Protein AF-A0AAW8CHG9-F1 (afdb_monomer)

Foldseek 3Di:
DDEDPCNVVWAWDPDDDPDPPPPPQWIWTDQPDDPNKGKTFHDDPPCVPPDGTFIWIADPVVRDTGGDARHPVQVVVVCVVCVSDPDPDDDDHPNVVVVVVVVVVVVVD

Radius of gyration: 13.99 Å; Cα contacts (8 Å, |Δi|>4): 145; chains: 1; bounding box: 30×36×38 Å

Secondary structure (DSSP, 8-state):
----TTGGGS-B--S---SS-SPTTEEEEEEEEETTEEEEEEPPTT-TTTSPPEEEEEETTTTEEEEEESSHHHHHHHHHHTTTS--------HHHHHHHHHHHHHHT-

Sequence (109 aa):
MKLPNRINEISLDTSINTGCYPLDGFLTFYEGECGGDCFGLYWEYGKEHIQEPIVCQMYHDEGKLIPAFSNLDKFLEWWEISDYGWEEVEIEDKNFINYFLKKGDECLK

Solvent-accessible surface area (backbone atoms only — not comparable to full-atom values): 6609 Å² total; per-residue (Å²): 109,41,73,59,93,67,53,88,79,54,52,67,62,81,73,85,79,89,59,89,62,77,52,92,69,55,46,40,30,57,67,77,52,58,98,73,24,27,32,26,40,37,47,63,91,94,34,34,75,82,41,70,31,30,25,27,39,36,40,59,95,74,74,41,78,42,84,72,31,55,25,66,70,57,46,52,54,47,38,60,74,31,71,76,48,91,57,96,66,90,74,92,57,71,61,38,56,52,50,53,52,53,50,52,59,61,75,75,110

Organism: NCBI:txid3061285

Structure (mmCIF, N/CA/C/O backbone):
data_AF-A0AAW8CHG9-F1
#
_entry.id   AF-A0AAW8CHG9-F1
#
loop_
_atom_site.group_PDB
_atom_site.id
_atom_site.type_symbol
_atom_site.label_atom_id
_atom_site.label_alt_id
_atom_site.label_comp_id
_atom_site.label_asym_id
_atom_site.label_entity_id
_atom_site.label_seq_id
_atom_site.pdbx_PDB_ins_code
_atom_site.Cartn_x
_atom_site.Cartn_y
_atom_site.Cartn_z
_atom_site.occupancy
_atom_site.B_iso_or_equiv
_atom_site.auth_seq_id
_atom_site.auth_comp_id
_at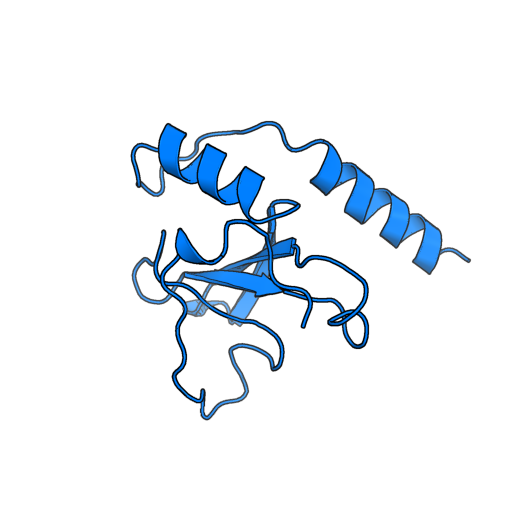om_site.auth_asym_id
_atom_site.auth_atom_id
_atom_site.pdbx_PDB_model_num
ATOM 1 N N . MET A 1 1 ? -14.068 -4.689 -0.084 1.00 83.06 1 MET A N 1
ATOM 2 C CA . MET A 1 1 ? -13.046 -3.657 0.165 1.00 83.06 1 MET A CA 1
ATOM 3 C C . MET A 1 1 ? -13.452 -2.381 -0.559 1.00 83.06 1 MET A C 1
ATOM 5 O O . MET A 1 1 ? -13.922 -2.473 -1.689 1.00 83.06 1 MET A O 1
ATOM 9 N N . LYS A 1 2 ? -13.338 -1.221 0.080 1.00 89.81 2 LYS A N 1
ATOM 10 C CA . LYS A 1 2 ? -13.529 0.100 -0.502 1.00 89.81 2 LYS A CA 1
ATOM 11 C C . LYS A 1 2 ? -12.218 0.459 -1.186 1.00 89.81 2 LYS A C 1
ATOM 13 O O . LYS A 1 2 ? -11.234 0.769 -0.519 1.00 89.81 2 LYS A O 1
ATOM 18 N N . LEU A 1 3 ? -12.210 0.327 -2.507 1.00 92.12 3 LEU A N 1
ATOM 19 C CA . LEU A 1 3 ? -11.049 0.639 -3.329 1.00 92.12 3 LEU A CA 1
ATOM 20 C C . LEU A 1 3 ? -10.891 2.164 -3.464 1.00 92.12 3 LEU A C 1
ATOM 22 O O . LEU A 1 3 ? -11.908 2.864 -3.507 1.00 92.12 3 LEU A O 1
ATOM 26 N N . PRO A 1 4 ? -9.652 2.676 -3.548 1.00 94.88 4 PRO A N 1
ATOM 27 C CA . PRO A 1 4 ? -9.388 4.054 -3.948 1.00 94.88 4 PRO A CA 1
ATOM 28 C C . PRO A 1 4 ? -9.999 4.383 -5.315 1.00 94.88 4 PRO A C 1
ATOM 30 O O . PRO A 1 4 ? -10.091 3.523 -6.191 1.00 94.88 4 PRO A O 1
ATOM 33 N N . ASN A 1 5 ? -10.355 5.650 -5.538 1.00 94.56 5 ASN A N 1
ATOM 34 C CA . ASN A 1 5 ? -10.942 6.087 -6.812 1.00 94.56 5 ASN A CA 1
ATOM 35 C C . ASN A 1 5 ? -9.986 5.891 -8.001 1.00 94.56 5 ASN A C 1
ATOM 37 O O . ASN A 1 5 ? -10.424 5.534 -9.093 1.00 94.56 5 ASN A O 1
ATOM 41 N N . ARG A 1 6 ? -8.683 6.091 -7.775 1.00 96.38 6 ARG A N 1
ATOM 42 C CA . ARG A 1 6 ? -7.621 5.986 -8.787 1.00 96.38 6 ARG A CA 1
ATOM 43 C C . ARG A 1 6 ? -7.020 4.580 -8.897 1.00 96.38 6 ARG A C 1
ATOM 45 O O . ARG A 1 6 ? -5.905 4.422 -9.369 1.00 96.38 6 ARG A O 1
ATOM 52 N N . ILE A 1 7 ? -7.747 3.537 -8.478 1.00 95.94 7 ILE A N 1
ATOM 53 C CA . ILE A 1 7 ? -7.230 2.156 -8.472 1.00 95.94 7 ILE A CA 1
ATOM 54 C C . ILE A 1 7 ? -6.744 1.673 -9.848 1.00 95.94 7 ILE A C 1
ATOM 56 O O . ILE A 1 7 ? -5.827 0.871 -9.924 1.00 95.94 7 ILE A O 1
ATOM 60 N N . ASN A 1 8 ? -7.328 2.181 -10.936 1.00 96.31 8 ASN A N 1
ATOM 61 C CA . ASN A 1 8 ? -6.952 1.798 -12.301 1.00 96.31 8 ASN A CA 1
ATOM 62 C C . ASN A 1 8 ? -5.631 2.430 -12.779 1.00 96.31 8 ASN A C 1
ATOM 64 O O . ASN A 1 8 ? -5.225 2.175 -13.909 1.00 96.31 8 ASN A O 1
ATOM 68 N N . GLU A 1 9 ? -5.002 3.283 -11.968 1.00 96.88 9 GLU A N 1
ATOM 69 C CA . GLU A 1 9 ? -3.701 3.901 -12.263 1.00 96.88 9 GLU A CA 1
ATOM 70 C C . GLU A 1 9 ? -2.525 3.099 -11.697 1.00 96.88 9 GLU A C 1
ATOM 72 O O . GLU A 1 9 ? -1.377 3.471 -11.915 1.00 96.88 9 GLU A O 1
ATOM 77 N N . ILE A 1 10 ? -2.814 2.001 -10.994 1.00 97.12 10 ILE A N 1
ATOM 78 C CA . ILE A 1 10 ? -1.821 1.046 -10.515 1.00 97.12 10 ILE A CA 1
ATOM 79 C C . ILE A 1 10 ? -2.115 -0.356 -11.039 1.00 97.12 10 ILE A C 1
ATOM 81 O O . ILE A 1 10 ? -3.262 -0.736 -11.301 1.00 97.12 10 ILE A O 1
ATOM 85 N N . SER A 1 11 ? -1.062 -1.146 -11.157 1.00 96.19 11 SER A N 1
ATOM 86 C CA . SER A 1 11 ? -1.088 -2.513 -11.644 1.00 96.19 11 SER A CA 1
ATOM 87 C C . SER A 1 11 ? -1.098 -3.456 -10.446 1.00 96.19 11 SER A C 1
ATOM 89 O O . SER A 1 11 ? -0.057 -3.771 -9.879 1.00 96.19 11 SER A O 1
ATOM 91 N N . LEU A 1 12 ? -2.292 -3.886 -10.034 1.00 93.94 12 LEU A N 1
ATOM 92 C CA . LEU A 1 12 ? -2.461 -4.791 -8.896 1.00 93.94 12 LEU A CA 1
ATOM 93 C C . LEU A 1 12 ? -1.907 -6.190 -9.185 1.00 93.94 12 LEU A C 1
ATOM 95 O O . LEU A 1 12 ? -2.211 -6.781 -10.227 1.00 93.94 12 LEU A O 1
ATOM 99 N N . ASP A 1 13 ? -1.211 -6.765 -8.209 1.00 90.38 13 ASP A N 1
ATOM 100 C CA . ASP A 1 13 ? -0.936 -8.197 -8.203 1.00 90.38 13 ASP A CA 1
ATOM 101 C C . ASP A 1 13 ? -2.189 -8.947 -7.730 1.00 90.38 13 ASP A C 1
ATOM 103 O O . ASP A 1 13 ? -2.717 -8.734 -6.638 1.00 90.38 13 ASP A O 1
ATOM 107 N N . THR A 1 14 ? -2.700 -9.817 -8.598 1.00 85.50 14 THR A N 1
ATOM 108 C CA . THR A 1 14 ? -3.899 -10.633 -8.342 1.00 85.50 14 THR A CA 1
ATOM 109 C C . THR A 1 14 ? -3.564 -12.102 -8.109 1.00 85.50 14 THR A C 1
ATOM 111 O O . THR A 1 14 ? -4.468 -12.936 -7.988 1.00 85.50 14 THR A O 1
ATOM 114 N N . SER A 1 15 ? -2.274 -12.438 -8.059 1.00 83.50 15 SER A N 1
ATOM 115 C CA . SER A 1 15 ? -1.822 -13.777 -7.728 1.00 83.50 15 SER A CA 1
ATOM 116 C C . SER A 1 15 ? -2.180 -14.120 -6.281 1.00 83.50 15 SER A C 1
ATOM 118 O O . SER A 1 15 ? -2.225 -13.278 -5.384 1.00 83.50 15 SER A O 1
ATOM 120 N N . ILE A 1 16 ? -2.497 -15.392 -6.052 1.00 74.62 16 ILE A N 1
ATOM 121 C CA . ILE A 1 16 ? -2.753 -15.884 -4.702 1.00 74.62 16 ILE A CA 1
ATOM 122 C C . ILE A 1 16 ? -1.393 -16.142 -4.063 1.00 74.62 16 ILE A C 1
ATOM 124 O O . ILE A 1 16 ? -0.713 -17.103 -4.428 1.00 74.62 16 ILE A O 1
ATOM 128 N N . ASN A 1 17 ? -1.015 -15.306 -3.099 1.00 71.81 17 ASN A N 1
ATOM 129 C CA . ASN A 1 17 ? 0.194 -15.528 -2.320 1.00 71.81 17 ASN A CA 1
ATOM 130 C C . ASN A 1 17 ? 0.031 -16.765 -1.428 1.00 71.81 17 ASN A C 1
ATOM 132 O O . ASN A 1 17 ? -0.865 -16.848 -0.590 1.00 71.81 17 ASN A O 1
ATOM 136 N N . THR A 1 18 ? 0.906 -17.753 -1.617 1.00 72.56 18 THR A N 1
ATOM 137 C CA . THR A 1 18 ? 0.960 -18.966 -0.793 1.00 72.56 18 THR A CA 1
ATOM 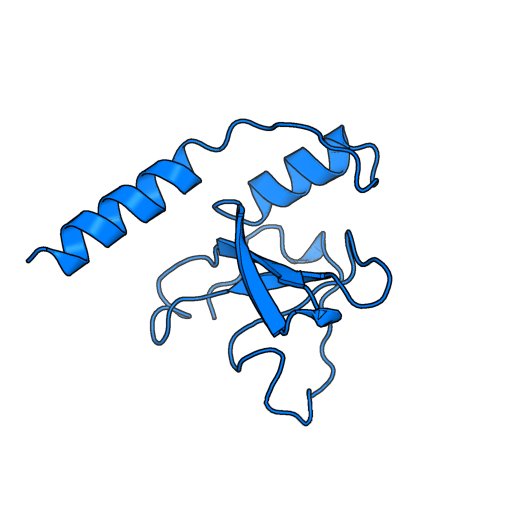138 C C . THR A 1 18 ? 2.110 -18.837 0.201 1.00 72.56 18 THR A C 1
ATOM 140 O O . THR A 1 18 ? 3.208 -19.339 -0.034 1.00 72.56 18 THR A O 1
ATOM 143 N N . GLY A 1 19 ? 1.884 -18.120 1.299 1.00 75.94 19 GLY A N 1
ATOM 144 C CA . GLY A 1 19 ? 2.900 -17.858 2.316 1.00 75.94 19 GLY A CA 1
ATOM 145 C C . GLY A 1 19 ? 2.333 -17.073 3.493 1.00 75.94 19 GLY A C 1
ATOM 146 O O . GLY A 1 19 ? 1.190 -16.638 3.461 1.00 75.94 19 GLY A O 1
ATOM 147 N N . CYS A 1 20 ? 3.126 -16.898 4.550 1.00 74.12 20 CYS A N 1
ATOM 148 C CA . CYS A 1 20 ? 2.766 -16.009 5.661 1.00 74.12 20 CYS A CA 1
ATOM 149 C C . CYS A 1 20 ? 3.025 -14.523 5.351 1.00 74.12 20 CYS A C 1
ATOM 151 O O . CYS A 1 20 ? 2.746 -13.673 6.196 1.00 74.12 20 CYS A O 1
AT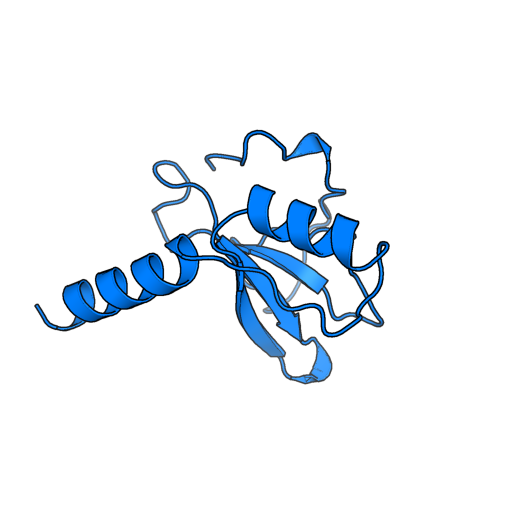OM 153 N N . TYR A 1 21 ? 3.597 -14.229 4.179 1.00 76.25 21 TYR A N 1
ATOM 154 C CA . TYR A 1 21 ? 3.961 -12.892 3.743 1.00 76.25 21 TYR A CA 1
ATOM 155 C C . TYR A 1 21 ? 3.818 -12.754 2.213 1.00 76.25 21 TYR A C 1
ATOM 157 O O . TYR A 1 21 ? 4.251 -13.674 1.512 1.00 76.25 21 TYR A O 1
ATOM 165 N N . PRO A 1 22 ? 3.262 -11.638 1.696 1.00 76.50 22 PRO A N 1
ATOM 166 C CA . PRO A 1 22 ? 2.650 -10.535 2.447 1.00 76.50 22 PRO A CA 1
ATOM 167 C C . PRO A 1 22 ? 1.427 -10.952 3.280 1.00 76.50 22 PRO A C 1
ATOM 169 O O . PRO A 1 22 ? 0.859 -12.022 3.084 1.00 76.50 22 PRO A O 1
ATOM 172 N N . LEU A 1 23 ? 1.067 -10.112 4.256 1.00 75.69 23 LEU A N 1
ATOM 173 C CA . LEU A 1 23 ? -0.063 -10.340 5.162 1.00 75.69 23 LEU A CA 1
ATOM 174 C C . LEU A 1 23 ? -1.397 -10.362 4.398 1.00 75.69 23 LEU A C 1
ATOM 176 O O . LEU A 1 23 ? -1.610 -9.556 3.491 1.00 75.69 23 LEU A O 1
ATOM 180 N N . ASP A 1 24 ? -2.330 -11.211 4.834 1.00 75.44 24 ASP A N 1
ATOM 181 C CA . ASP A 1 24 ? -3.707 -11.194 4.334 1.00 75.44 24 ASP A CA 1
ATOM 182 C C . ASP A 1 24 ? -4.325 -9.794 4.492 1.00 75.44 24 ASP A C 1
ATOM 184 O O . ASP A 1 24 ? -4.266 -9.182 5.561 1.00 75.44 24 ASP A O 1
ATOM 188 N N . GLY A 1 25 ? -4.927 -9.283 3.414 1.00 77.19 25 GLY A N 1
ATOM 189 C CA . GLY A 1 25 ? -5.487 -7.927 3.365 1.00 77.19 25 GLY A CA 1
ATOM 190 C C . GLY A 1 25 ? -4.510 -6.847 2.887 1.00 77.19 25 GLY A C 1
ATOM 191 O O . GLY A 1 25 ? -4.919 -5.691 2.759 1.00 77.19 25 GLY A O 1
ATOM 192 N N . PHE A 1 26 ? -3.260 -7.207 2.577 1.00 89.19 26 PHE A N 1
ATOM 193 C CA . PHE A 1 26 ? -2.338 -6.357 1.828 1.00 89.19 26 PHE A CA 1
ATOM 194 C C . PHE A 1 26 ? -2.446 -6.649 0.332 1.00 89.19 26 PHE A C 1
ATOM 196 O O . PHE A 1 26 ? -2.189 -7.765 -0.116 1.00 89.19 26 PHE A O 1
ATOM 203 N N . LEU A 1 27 ? -2.845 -5.639 -0.436 1.00 92.25 27 LEU A N 1
ATOM 204 C CA . LEU A 1 27 ? -2.995 -5.748 -1.882 1.00 92.25 27 LEU A CA 1
ATOM 205 C C . LEU A 1 27 ? -1.829 -5.034 -2.567 1.00 92.25 27 LEU A C 1
ATOM 207 O O . LEU A 1 27 ? -1.816 -3.805 -2.643 1.00 92.25 27 LEU A O 1
ATOM 211 N N . THR A 1 28 ? -0.847 -5.807 -3.021 1.00 93.44 28 THR A N 1
ATOM 212 C CA . THR A 1 28 ? 0.369 -5.311 -3.675 1.00 93.44 28 THR A CA 1
ATOM 213 C C . THR A 1 28 ? 0.094 -4.774 -5.077 1.00 93.44 28 THR A C 1
ATOM 215 O O . THR A 1 28 ? -0.856 -5.184 -5.752 1.00 93.44 28 THR A O 1
ATOM 218 N N . PHE A 1 29 ? 0.942 -3.851 -5.522 1.00 95.44 29 PHE A N 1
ATOM 219 C CA . PHE A 1 29 ? 0.964 -3.358 -6.896 1.00 95.44 29 PHE A CA 1
ATOM 220 C C . PHE A 1 29 ? 2.402 -3.142 -7.384 1.00 95.44 29 PHE A C 1
ATOM 222 O O . PHE A 1 29 ? 3.326 -3.055 -6.575 1.00 95.44 29 PHE A O 1
ATOM 229 N N . TYR A 1 30 ? 2.585 -3.107 -8.705 1.00 94.44 30 TYR A N 1
ATOM 230 C CA . TYR A 1 30 ? 3.906 -3.154 -9.346 1.00 94.44 30 TYR A CA 1
ATOM 231 C C . TYR A 1 30 ? 4.604 -1.790 -9.468 1.00 94.44 30 TYR A C 1
ATOM 233 O O . TYR A 1 30 ? 5.816 -1.726 -9.676 1.00 94.44 30 TYR A O 1
ATOM 241 N N . GLU A 1 31 ? 3.872 -0.682 -9.367 1.00 95.38 31 GLU A N 1
ATOM 242 C CA . GLU A 1 31 ? 4.456 0.658 -9.413 1.00 95.38 31 GLU A CA 1
ATOM 243 C C . GLU A 1 31 ? 5.394 0.877 -8.223 1.00 95.38 31 GLU A C 1
ATOM 245 O O . GLU A 1 31 ? 5.013 0.718 -7.062 1.00 95.38 31 GLU A O 1
ATOM 250 N N . GLY A 1 32 ? 6.638 1.245 -8.529 1.00 89.88 32 GLY A N 1
ATOM 251 C CA . GLY A 1 32 ? 7.684 1.345 -7.525 1.00 89.88 32 GLY A CA 1
ATOM 252 C C . GLY A 1 32 ? 8.103 -0.011 -6.956 1.00 89.88 32 GLY A C 1
ATOM 253 O O . GLY A 1 32 ? 8.534 -0.040 -5.817 1.00 89.88 32 GLY A O 1
ATOM 254 N N . GLU A 1 33 ? 7.986 -1.128 -7.684 1.00 91.88 33 GLU A N 1
ATOM 255 C CA . GLU A 1 33 ? 8.640 -2.388 -7.300 1.00 91.88 33 GLU A CA 1
ATOM 256 C C . GLU A 1 33 ? 10.152 -2.324 -7.589 1.00 91.88 33 GLU A C 1
ATOM 258 O O . GLU A 1 33 ? 10.581 -1.866 -8.651 1.00 91.88 33 GLU A O 1
ATOM 263 N N . CYS A 1 34 ? 10.981 -2.803 -6.661 1.00 89.00 34 CYS A N 1
ATOM 264 C CA . CYS A 1 34 ? 12.419 -2.954 -6.869 1.00 89.00 34 CYS A CA 1
ATOM 265 C C . CYS A 1 34 ? 12.954 -4.172 -6.117 1.00 89.00 34 CYS A C 1
ATOM 267 O O . CYS A 1 34 ? 13.038 -4.179 -4.893 1.00 89.00 34 CYS A O 1
ATOM 269 N N . GLY A 1 35 ? 13.343 -5.212 -6.859 1.00 84.81 35 GLY A N 1
ATOM 270 C CA . GLY A 1 35 ? 14.049 -6.361 -6.283 1.00 84.81 35 GLY A CA 1
ATOM 271 C C . GLY A 1 35 ? 13.262 -7.128 -5.214 1.00 84.81 35 GLY A C 1
ATOM 272 O O . GLY A 1 35 ? 13.885 -7.745 -4.362 1.00 84.81 35 GLY A O 1
ATOM 273 N N . GLY A 1 36 ? 11.925 -7.092 -5.260 1.00 86.38 36 GLY A N 1
ATOM 274 C CA . GLY A 1 36 ? 11.036 -7.722 -4.278 1.00 86.38 36 GLY A CA 1
ATOM 275 C C . GLY A 1 36 ? 10.445 -6.753 -3.251 1.00 86.38 36 GLY A C 1
ATOM 276 O O . GLY A 1 36 ? 9.409 -7.065 -2.661 1.00 86.38 36 GLY A O 1
ATOM 277 N N . ASP A 1 37 ? 11.040 -5.572 -3.071 1.00 91.75 37 ASP A N 1
ATOM 278 C CA . ASP A 1 37 ? 10.419 -4.498 -2.299 1.00 91.75 37 ASP A CA 1
ATOM 279 C C . ASP A 1 37 ? 9.321 -3.852 -3.141 1.00 91.75 37 ASP A C 1
ATOM 281 O O . ASP A 1 37 ? 9.507 -3.593 -4.333 1.00 91.75 37 ASP A O 1
ATOM 285 N N . CYS A 1 38 ? 8.164 -3.600 -2.539 1.00 93.38 38 CYS A N 1
ATOM 286 C CA . CYS A 1 38 ? 7.011 -3.089 -3.270 1.00 93.38 38 CYS A CA 1
ATOM 287 C C . CYS A 1 38 ? 6.118 -2.224 -2.386 1.00 93.38 38 CYS A C 1
ATOM 289 O O . CYS A 1 38 ? 6.278 -2.154 -1.165 1.00 93.38 38 CYS A O 1
ATOM 291 N N . PHE A 1 39 ? 5.125 -1.599 -3.006 1.00 95.69 39 PHE A N 1
ATOM 292 C CA . PHE A 1 39 ? 4.045 -0.932 -2.299 1.00 95.69 39 PHE A CA 1
ATOM 293 C C . PHE A 1 39 ? 2.761 -1.757 -2.366 1.00 95.69 39 PHE A C 1
ATOM 295 O O . PHE A 1 39 ? 2.613 -2.700 -3.148 1.00 95.69 39 PHE A O 1
ATOM 302 N N . GLY A 1 40 ? 1.815 -1.408 -1.505 1.00 95.50 40 GLY A N 1
ATOM 303 C CA . GLY A 1 40 ? 0.494 -2.003 -1.534 1.00 95.50 40 GLY A CA 1
ATOM 304 C C . GLY A 1 40 ? -0.514 -1.246 -0.693 1.00 95.50 40 GLY A C 1
ATOM 305 O O . GLY A 1 40 ? -0.182 -0.392 0.135 1.00 95.50 40 GLY A O 1
ATOM 306 N N . LEU A 1 41 ? -1.775 -1.576 -0.926 1.00 95.12 41 LEU A N 1
ATOM 307 C CA . LEU A 1 41 ? -2.911 -1.033 -0.207 1.00 95.12 41 LEU A CA 1
ATOM 308 C C . LEU A 1 41 ? -3.158 -1.864 1.048 1.00 95.12 41 LEU A C 1
ATOM 310 O O . LEU A 1 41 ? -3.324 -3.082 0.972 1.00 95.12 41 LEU A O 1
ATOM 314 N N . TYR A 1 42 ? -3.212 -1.192 2.194 1.00 92.81 42 TYR A N 1
ATOM 315 C CA . TYR A 1 42 ? -3.501 -1.815 3.478 1.00 92.81 42 TYR A CA 1
ATOM 316 C C . TYR A 1 42 ? -4.756 -1.211 4.105 1.00 92.81 42 TYR A C 1
ATOM 318 O O . TYR A 1 42 ? -4.853 0.001 4.321 1.00 92.81 42 TYR A O 1
ATOM 326 N N . TRP A 1 43 ? -5.703 -2.080 4.447 1.00 91.44 43 TRP A N 1
ATOM 327 C CA . TRP A 1 43 ? -6.836 -1.743 5.299 1.00 91.44 43 TRP A CA 1
ATOM 328 C C . TRP A 1 43 ? -6.570 -2.269 6.701 1.00 91.44 43 TRP A C 1
ATOM 330 O O . TRP A 1 43 ? -6.125 -3.399 6.881 1.00 91.44 43 TRP A O 1
ATOM 340 N N . GLU A 1 44 ? -6.904 -1.472 7.713 1.00 83.50 44 GLU A N 1
ATOM 341 C CA . GLU A 1 44 ? -6.970 -2.016 9.064 1.00 83.50 44 GLU A CA 1
ATOM 342 C C . GLU A 1 44 ? -8.003 -3.140 9.122 1.00 83.50 44 GLU A C 1
ATOM 344 O O . GLU A 1 44 ? -9.086 -3.026 8.539 1.00 83.50 44 GLU A O 1
ATOM 349 N N . TYR A 1 45 ? -7.676 -4.180 9.885 1.00 83.19 45 TYR A N 1
ATOM 350 C CA . TYR A 1 45 ? -8.518 -5.356 10.048 1.00 83.19 45 TYR A CA 1
ATOM 351 C C . TYR A 1 45 ? -9.977 -4.988 10.358 1.00 83.19 45 TYR A C 1
ATOM 353 O O . TYR A 1 45 ? -10.268 -4.296 11.342 1.00 83.19 45 TYR A O 1
ATOM 361 N N . GLY A 1 46 ? -10.899 -5.450 9.511 1.00 86.50 46 GLY A N 1
ATOM 362 C CA . GLY A 1 46 ? -12.339 -5.233 9.663 1.00 86.50 46 GLY A CA 1
ATOM 363 C C . GLY A 1 46 ? -12.843 -3.862 9.193 1.00 86.50 46 GLY A C 1
ATOM 364 O O . GLY A 1 46 ? -14.030 -3.562 9.351 1.00 86.50 46 GLY A O 1
ATOM 365 N N . LYS A 1 47 ? -11.980 -3.005 8.633 1.00 87.69 47 LYS A N 1
ATOM 366 C CA . LYS A 1 47 ? -12.353 -1.678 8.098 1.00 87.69 47 LYS A CA 1
ATOM 367 C C . LYS A 1 47 ? -12.390 -1.619 6.580 1.00 87.69 47 LYS A C 1
ATOM 369 O O . LYS A 1 47 ? -12.650 -0.551 6.016 1.00 87.69 47 LYS A O 1
ATOM 374 N N . GLU A 1 48 ? -12.222 -2.757 5.921 1.00 89.88 48 GLU A N 1
ATOM 375 C CA . GLU A 1 48 ? -12.102 -2.877 4.475 1.00 89.88 48 GLU A CA 1
ATOM 376 C C . GLU A 1 48 ? -13.313 -2.288 3.753 1.00 89.88 48 GLU A C 1
ATOM 378 O O . GLU A 1 48 ? -13.180 -1.846 2.627 1.00 89.88 48 GLU A O 1
ATOM 383 N N . HIS A 1 49 ? -14.506 -2.273 4.350 1.00 89.44 49 HIS A N 1
ATOM 384 C CA . HIS A 1 49 ? -15.732 -1.785 3.701 1.00 89.44 49 HIS A CA 1
ATOM 385 C C . HIS A 1 49 ? -16.084 -0.323 3.999 1.00 89.44 49 HIS A C 1
ATOM 387 O O . HIS A 1 49 ? -16.986 0.222 3.366 1.00 89.44 49 HIS A O 1
ATOM 393 N N . ILE A 1 50 ? -15.413 0.305 4.966 1.00 88.12 50 ILE A N 1
ATOM 394 C CA . ILE A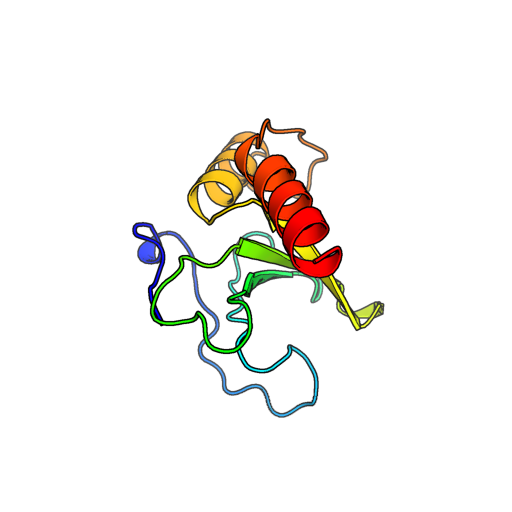 1 50 ? -15.830 1.599 5.532 1.00 88.12 50 ILE A CA 1
ATOM 395 C C . ILE A 1 50 ? -14.777 2.677 5.262 1.00 88.12 50 ILE A C 1
ATOM 397 O O . ILE A 1 50 ? -15.120 3.844 5.069 1.00 88.12 50 ILE A O 1
ATOM 401 N N . GLN A 1 51 ? -13.502 2.290 5.205 1.00 88.69 51 GLN A N 1
ATOM 402 C CA . GLN A 1 51 ? -12.375 3.202 5.063 1.00 88.69 51 GLN A CA 1
ATOM 403 C C . GLN A 1 51 ? -11.587 2.915 3.782 1.00 88.69 51 GLN A C 1
ATOM 405 O O . GLN A 1 51 ? -11.529 1.779 3.317 1.00 88.69 51 GLN A O 1
ATOM 410 N N . GLU A 1 52 ? -10.987 3.957 3.211 1.00 91.88 52 GLU A N 1
ATOM 411 C CA . GLU A 1 52 ? -9.958 3.785 2.184 1.00 91.88 52 GLU A CA 1
ATOM 412 C C . GLU A 1 52 ? -8.653 3.266 2.806 1.00 91.88 52 GLU A C 1
ATOM 414 O O . GLU A 1 52 ? -8.400 3.522 3.994 1.00 91.88 52 GLU A O 1
ATOM 419 N N . PRO A 1 53 ? -7.853 2.517 2.031 1.00 93.62 53 PRO A N 1
ATOM 420 C CA . PRO A 1 53 ? -6.578 2.001 2.497 1.00 93.62 53 PRO A CA 1
ATOM 421 C C . PRO A 1 53 ? -5.538 3.115 2.609 1.00 93.62 53 PRO A C 1
ATOM 423 O O . PRO A 1 53 ? -5.568 4.090 1.854 1.00 93.62 53 PRO A O 1
ATOM 426 N N . ILE A 1 54 ? -4.574 2.909 3.499 1.00 94.12 54 ILE A N 1
ATOM 427 C CA . ILE A 1 54 ? -3.284 3.599 3.416 1.00 94.12 54 ILE A CA 1
ATOM 428 C C . ILE A 1 54 ? -2.386 2.856 2.423 1.00 94.12 54 ILE A C 1
ATOM 430 O O . ILE A 1 54 ? -2.632 1.686 2.110 1.00 94.12 54 ILE A O 1
ATOM 434 N N . VAL A 1 55 ? -1.333 3.515 1.950 1.00 95.50 55 VAL A N 1
ATOM 435 C CA . VAL A 1 55 ? -0.285 2.847 1.174 1.00 95.50 55 VAL A CA 1
ATOM 436 C C . VAL A 1 55 ? 0.849 2.497 2.123 1.00 95.50 55 VAL A C 1
ATOM 438 O O . VAL A 1 55 ? 1.368 3.367 2.828 1.00 95.50 55 VAL A O 1
ATOM 441 N N . CYS A 1 56 ? 1.231 1.227 2.141 1.00 94.88 56 CYS A N 1
ATOM 442 C CA . CYS A 1 56 ? 2.390 0.745 2.877 1.00 94.88 56 CYS A CA 1
ATOM 443 C C . CYS A 1 56 ? 3.474 0.293 1.903 1.00 94.88 56 CYS A C 1
ATOM 445 O O . CYS A 1 56 ? 3.176 -0.243 0.837 1.00 94.88 56 CYS A O 1
ATOM 447 N N . GLN A 1 57 ? 4.719 0.473 2.317 1.00 94.31 57 GLN A N 1
ATOM 448 C CA . GLN A 1 57 ? 5.892 -0.107 1.697 1.00 94.31 57 GLN A CA 1
ATOM 449 C C . GLN A 1 57 ? 6.241 -1.422 2.385 1.00 94.31 57 GLN A C 1
ATOM 451 O O . GLN A 1 57 ? 6.231 -1.531 3.614 1.00 94.31 57 GLN A O 1
ATOM 456 N N . MET A 1 58 ? 6.548 -2.420 1.577 1.00 92.75 58 MET A N 1
ATOM 457 C CA . MET A 1 58 ? 6.984 -3.737 1.987 1.00 92.75 58 MET A CA 1
ATOM 458 C C . MET A 1 58 ? 8.465 -3.896 1.648 1.00 92.75 58 MET A C 1
ATOM 460 O O . MET A 1 58 ? 8.847 -3.777 0.488 1.00 92.75 58 MET A O 1
ATOM 464 N N . TYR A 1 59 ? 9.262 -4.221 2.663 1.00 92.12 59 TYR A N 1
A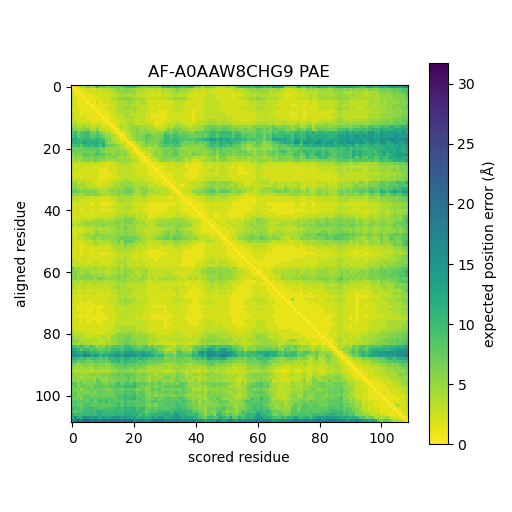TOM 465 C CA . TYR A 1 59 ? 10.668 -4.59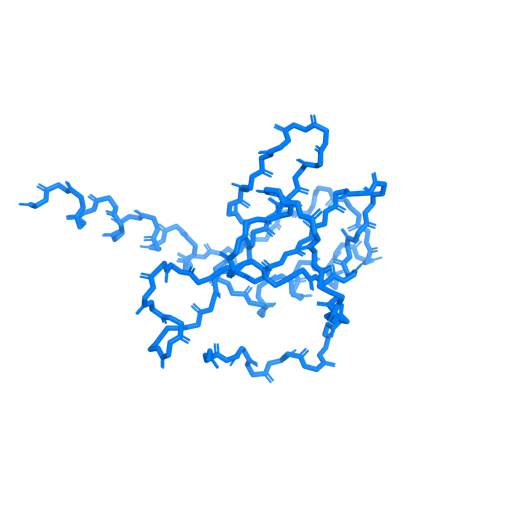4 2.523 1.00 92.12 59 TYR A CA 1
ATOM 466 C C . TYR A 1 59 ? 10.784 -6.108 2.636 1.00 92.12 59 TYR A C 1
ATOM 468 O O . TYR A 1 59 ? 10.512 -6.674 3.705 1.00 92.12 59 TYR A O 1
ATOM 476 N N . HIS A 1 60 ? 11.133 -6.771 1.538 1.00 88.00 60 HIS A N 1
ATOM 477 C CA . HIS A 1 60 ? 11.056 -8.227 1.447 1.00 88.00 60 HIS A CA 1
ATOM 478 C C . HIS A 1 60 ? 12.143 -8.911 2.285 1.00 88.00 60 HIS A C 1
ATOM 480 O O . HIS A 1 60 ? 11.840 -9.843 3.029 1.00 88.00 60 HIS A O 1
ATOM 486 N N . ASP A 1 61 ? 13.373 -8.393 2.240 1.00 89.25 61 ASP A N 1
ATOM 487 C CA . ASP A 1 61 ? 14.521 -8.926 2.982 1.00 89.25 61 ASP A CA 1
ATOM 488 C C . ASP A 1 61 ? 14.340 -8.803 4.500 1.00 89.25 61 ASP A C 1
ATOM 490 O O . ASP A 1 61 ? 14.849 -9.611 5.280 1.00 89.25 61 ASP A O 1
ATOM 494 N N . GLU A 1 62 ? 13.593 -7.787 4.933 1.00 90.75 62 GLU A N 1
ATOM 495 C CA . GLU A 1 62 ? 13.372 -7.495 6.347 1.00 90.75 62 GLU A CA 1
ATOM 496 C C . GLU A 1 62 ? 12.053 -8.065 6.882 1.00 90.75 62 GLU A C 1
ATOM 498 O O . GLU A 1 62 ? 11.833 -8.061 8.096 1.00 90.75 62 GLU A O 1
ATOM 503 N N . GLY A 1 63 ? 11.159 -8.524 5.998 1.00 87.19 63 GLY A N 1
ATOM 504 C CA . GLY A 1 63 ? 9.800 -8.935 6.354 1.00 8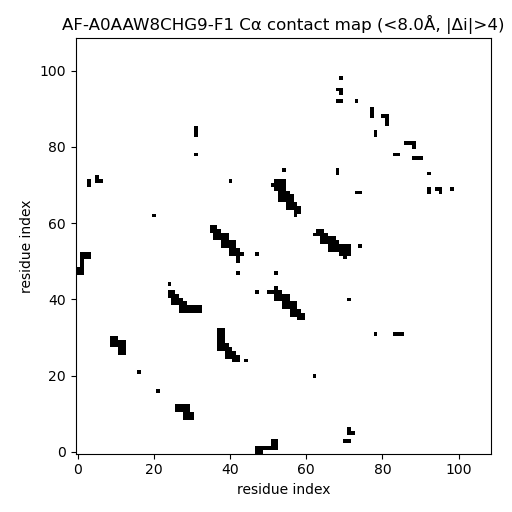7.19 63 GLY A CA 1
ATOM 505 C C . GLY A 1 63 ? 9.000 -7.815 7.030 1.00 87.19 63 GLY A C 1
ATOM 506 O O . GLY A 1 63 ? 8.216 -8.081 7.944 1.00 87.19 63 GLY A O 1
ATOM 507 N N . LYS A 1 64 ? 9.240 -6.554 6.641 1.00 90.12 64 LYS A N 1
ATOM 508 C CA . LYS A 1 64 ? 8.610 -5.375 7.252 1.00 90.12 64 LYS A CA 1
ATOM 509 C C . LYS A 1 64 ? 7.580 -4.753 6.328 1.00 90.12 64 LYS A C 1
ATOM 511 O O . LYS A 1 64 ? 7.846 -4.538 5.151 1.00 90.12 64 LYS A O 1
ATOM 516 N N . LEU A 1 65 ? 6.460 -4.357 6.925 1.00 90.44 65 LEU A N 1
ATOM 517 C CA . LEU A 1 65 ? 5.439 -3.529 6.302 1.00 90.44 65 LEU A CA 1
ATOM 518 C C . LEU A 1 65 ? 5.379 -2.187 7.037 1.00 90.44 65 LEU A C 1
ATOM 520 O O . LEU A 1 65 ? 5.046 -2.144 8.224 1.00 90.44 65 LEU A O 1
ATOM 524 N N . ILE A 1 66 ? 5.719 -1.103 6.349 1.00 92.06 66 ILE A N 1
ATOM 525 C CA . ILE A 1 66 ? 5.798 0.242 6.918 1.00 92.06 66 ILE A CA 1
ATOM 526 C C . ILE A 1 66 ? 4.785 1.134 6.202 1.00 92.06 66 ILE A C 1
ATOM 528 O O . ILE A 1 66 ? 4.800 1.208 4.976 1.00 92.06 66 ILE A O 1
ATOM 532 N N . PRO A 1 67 ? 3.894 1.827 6.922 1.00 92.88 67 PRO A N 1
ATOM 533 C CA . PRO A 1 67 ? 3.076 2.870 6.321 1.00 92.88 67 PRO A CA 1
ATOM 534 C C . PRO A 1 67 ? 3.940 3.916 5.606 1.00 92.88 67 PRO A C 1
ATOM 536 O O . PRO A 1 67 ? 4.930 4.371 6.172 1.00 92.88 67 PRO A O 1
ATOM 539 N N . ALA A 1 68 ? 3.546 4.321 4.400 1.00 93.56 68 ALA A N 1
ATOM 540 C CA . ALA A 1 68 ? 4.295 5.279 3.583 1.00 93.56 68 ALA A CA 1
ATOM 541 C C . ALA A 1 68 ? 3.454 6.505 3.192 1.00 93.56 68 ALA A C 1
ATOM 543 O O . ALA A 1 68 ? 3.928 7.631 3.304 1.00 93.56 68 ALA A O 1
ATOM 544 N N . PHE A 1 69 ? 2.191 6.301 2.799 1.00 95.38 69 PHE A N 1
ATOM 545 C CA . PHE A 1 69 ? 1.293 7.389 2.393 1.00 95.38 69 PHE A CA 1
ATOM 546 C C . PHE A 1 69 ? -0.111 7.201 2.960 1.00 95.38 69 PHE A C 1
ATOM 548 O O . PHE A 1 69 ? -0.573 6.081 3.192 1.00 95.38 69 PHE A O 1
ATOM 555 N N . SER A 1 70 ? -0.825 8.306 3.164 1.00 94.88 70 SER A N 1
ATOM 556 C CA . SER A 1 70 ? -2.187 8.286 3.709 1.00 94.88 70 SER A CA 1
ATOM 557 C C . SER A 1 70 ? -3.218 7.666 2.773 1.00 94.88 70 SER A C 1
ATOM 559 O O . SER A 1 70 ? -4.259 7.214 3.248 1.00 94.88 70 SER A O 1
ATOM 561 N N . ASN A 1 71 ? -2.954 7.665 1.465 1.00 94.94 71 ASN A N 1
ATOM 562 C CA . ASN A 1 71 ? -3.815 7.107 0.429 1.00 94.94 71 ASN A CA 1
ATOM 563 C C . ASN A 1 71 ? -3.050 6.960 -0.900 1.00 94.94 71 ASN A C 1
ATOM 565 O O . ASN A 1 71 ? -1.894 7.371 -1.026 1.00 94.94 71 ASN A O 1
ATOM 569 N N . LEU A 1 72 ? -3.727 6.382 -1.896 1.00 96.81 72 LEU A N 1
ATOM 570 C CA . LEU A 1 72 ? -3.180 6.171 -3.237 1.00 96.81 72 LEU A CA 1
ATOM 571 C C . LEU A 1 72 ? -2.871 7.484 -3.972 1.00 96.81 72 LEU A C 1
ATOM 573 O O . LEU A 1 72 ? -1.882 7.553 -4.691 1.00 96.81 72 LEU A O 1
ATOM 577 N N . ASP A 1 73 ? -3.673 8.534 -3.779 1.00 96.38 73 ASP A N 1
ATOM 578 C CA . ASP A 1 73 ? -3.462 9.814 -4.465 1.00 96.38 73 ASP A CA 1
ATOM 579 C C . ASP A 1 73 ? -2.101 10.420 -4.098 1.00 96.38 73 ASP A C 1
ATOM 581 O O . ASP A 1 73 ? -1.401 10.935 -4.967 1.00 96.38 73 ASP A O 1
ATOM 585 N N . LYS A 1 74 ? -1.712 10.308 -2.822 1.00 95.88 74 LYS A N 1
ATOM 586 C CA . LYS A 1 74 ? -0.418 10.776 -2.313 1.00 95.88 74 LYS A CA 1
ATOM 587 C C . LYS A 1 74 ? 0.754 9.940 -2.811 1.00 95.88 74 LYS A C 1
ATOM 589 O O . LYS A 1 74 ? 1.785 10.509 -3.151 1.00 95.88 74 LYS A O 1
ATOM 594 N N . PHE A 1 75 ? 0.581 8.624 -2.920 1.00 96.25 75 PHE A N 1
ATOM 595 C CA . PHE A 1 75 ? 1.573 7.775 -3.579 1.00 96.25 75 PHE A CA 1
ATOM 596 C C . PHE A 1 75 ? 1.778 8.188 -5.043 1.00 96.25 75 PHE A C 1
ATOM 598 O O . PHE A 1 75 ? 2.912 8.360 -5.468 1.00 96.25 75 PHE A O 1
ATOM 605 N N . LEU A 1 76 ? 0.698 8.397 -5.803 1.00 96.56 76 LEU A N 1
ATOM 606 C CA . LEU A 1 76 ? 0.789 8.774 -7.218 1.00 96.56 76 LEU A CA 1
ATOM 607 C C . LEU A 1 76 ? 1.434 10.155 -7.411 1.00 96.56 76 LEU A C 1
ATOM 609 O O . LEU A 1 76 ? 2.202 10.334 -8.348 1.00 96.56 76 LEU A O 1
ATOM 613 N N . GLU A 1 77 ? 1.158 11.109 -6.515 1.00 95.56 77 GLU A N 1
ATOM 614 C CA . GLU A 1 77 ? 1.840 12.412 -6.484 1.00 95.56 77 GLU A CA 1
ATOM 615 C C . GLU A 1 77 ? 3.352 12.242 -6.281 1.00 95.56 77 GLU A C 1
ATOM 617 O O . GLU A 1 77 ? 4.138 12.801 -7.040 1.00 95.56 77 GLU A O 1
ATOM 622 N N . TRP A 1 78 ? 3.766 11.440 -5.293 1.00 95.38 78 TRP A N 1
ATOM 623 C CA . TRP A 1 78 ? 5.181 11.127 -5.081 1.00 95.38 78 TRP A CA 1
ATOM 624 C C . TRP A 1 78 ? 5.804 10.447 -6.302 1.00 95.38 78 TRP A C 1
ATOM 626 O O . TRP A 1 78 ? 6.872 10.860 -6.740 1.00 95.38 78 TRP A O 1
ATOM 636 N N . TRP A 1 79 ? 5.111 9.463 -6.874 1.00 94.75 79 TRP A N 1
ATOM 637 C CA . TRP A 1 79 ? 5.588 8.660 -7.997 1.00 94.75 79 TRP A CA 1
ATOM 638 C C . TRP A 1 79 ? 5.809 9.483 -9.269 1.00 94.75 79 TRP A C 1
ATOM 640 O O . TRP A 1 79 ? 6.773 9.268 -9.999 1.00 94.75 79 TRP A O 1
ATOM 650 N N . GLU A 1 80 ? 4.935 10.456 -9.523 1.00 94.19 80 GLU A N 1
ATOM 651 C CA . GLU A 1 80 ? 5.089 11.391 -10.637 1.00 94.19 80 GLU A CA 1
ATOM 652 C C . GLU A 1 80 ? 6.256 12.364 -10.402 1.00 94.19 80 GLU A C 1
ATOM 654 O O . GLU A 1 80 ? 7.036 12.627 -11.316 1.00 94.19 80 GLU A O 1
ATOM 659 N N . ILE A 1 81 ? 6.413 12.886 -9.179 1.00 94.25 81 ILE A N 1
ATOM 660 C CA . ILE A 1 81 ? 7.491 13.835 -8.850 1.00 94.25 81 ILE A CA 1
ATOM 661 C C . ILE A 1 81 ? 8.859 13.143 -8.819 1.00 94.25 81 ILE A C 1
ATOM 663 O O . ILE A 1 81 ? 9.854 13.766 -9.189 1.00 94.25 81 ILE A O 1
ATOM 667 N N . SER A 1 82 ? 8.921 11.872 -8.417 1.00 91.50 82 SER A N 1
ATOM 668 C CA . SER A 1 82 ? 10.153 11.076 -8.412 1.00 91.50 82 SER A CA 1
ATOM 669 C C . SER A 1 82 ? 10.600 10.621 -9.805 1.00 91.50 82 SER A C 1
ATOM 671 O O . SER A 1 82 ? 11.527 9.819 -9.902 1.00 91.50 82 SER A O 1
ATOM 673 N N . ASP A 1 83 ? 9.942 11.099 -10.870 1.00 92.06 83 ASP A N 1
ATOM 674 C CA . ASP A 1 83 ? 10.141 10.664 -12.259 1.00 92.06 83 ASP A CA 1
ATOM 675 C C . ASP A 1 83 ? 10.074 9.136 -12.393 1.00 92.06 83 ASP A C 1
ATOM 677 O O . ASP A 1 83 ? 10.869 8.502 -13.090 1.00 92.06 83 ASP A O 1
ATOM 681 N N . TYR A 1 84 ? 9.125 8.526 -11.672 1.00 90.12 84 TYR A N 1
ATOM 682 C CA . TYR A 1 84 ? 8.936 7.077 -11.630 1.00 90.12 84 TYR A CA 1
ATOM 683 C C . TYR A 1 84 ? 10.181 6.322 -11.130 1.00 90.12 84 TYR A C 1
ATOM 685 O O . TYR A 1 84 ? 10.461 5.186 -11.530 1.00 90.12 84 TYR A O 1
ATOM 693 N N . GLY A 1 85 ? 10.947 6.972 -10.254 1.00 86.12 85 GLY A N 1
ATOM 694 C CA . GLY A 1 85 ? 12.137 6.449 -9.605 1.00 86.12 85 GLY A CA 1
ATOM 695 C C . GLY A 1 85 ? 11.973 6.296 -8.094 1.00 86.12 85 GLY A C 1
ATOM 696 O O . GLY A 1 85 ? 11.021 6.774 -7.479 1.00 86.12 85 GLY A O 1
ATOM 697 N N . TRP A 1 86 ? 12.956 5.637 -7.484 1.00 79.88 86 TRP A N 1
ATOM 698 C CA . TRP A 1 86 ? 13.084 5.464 -6.031 1.00 79.88 86 TRP A CA 1
ATOM 699 C C . TRP A 1 86 ? 13.867 6.602 -5.364 1.00 79.88 86 TRP A C 1
ATOM 701 O O . TRP A 1 86 ? 14.492 6.419 -4.320 1.00 79.88 86 TRP A O 1
ATOM 711 N N . GLU A 1 87 ? 13.903 7.770 -5.998 1.00 75.38 87 GLU A N 1
ATOM 712 C CA . GLU A 1 87 ? 14.626 8.913 -5.460 1.00 75.38 87 GLU A CA 1
ATOM 713 C C . GLU A 1 87 ? 14.007 9.365 -4.130 1.00 75.38 87 GLU A C 1
ATOM 715 O O . GLU A 1 87 ? 12.789 9.303 -3.936 1.00 75.38 87 GLU A O 1
ATOM 720 N N . GLU A 1 88 ? 14.851 9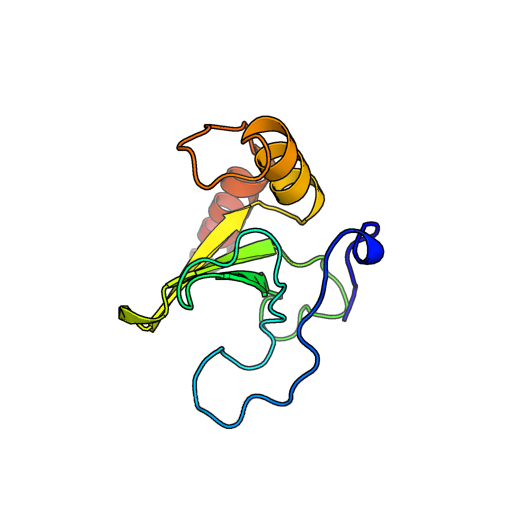.830 -3.205 1.00 72.06 88 GLU A N 1
ATOM 721 C CA . GLU A 1 88 ? 14.413 10.415 -1.935 1.00 72.06 88 GLU A CA 1
ATOM 722 C C . GLU A 1 88 ? 13.776 11.789 -2.189 1.00 72.06 88 GLU A C 1
ATOM 724 O O . GLU A 1 88 ? 14.370 12.845 -1.971 1.00 72.06 88 GLU A O 1
ATOM 729 N N . VAL A 1 89 ? 12.548 11.764 -2.700 1.00 84.50 89 VAL A N 1
ATOM 730 C CA . VAL A 1 89 ? 11.694 12.934 -2.868 1.00 84.50 89 VAL A CA 1
ATOM 731 C C . VAL A 1 89 ? 10.764 13.025 -1.668 1.00 84.50 89 VAL A C 1
ATOM 733 O O . VAL A 1 89 ? 9.921 12.157 -1.445 1.00 84.50 89 VAL A O 1
ATOM 736 N N . GLU A 1 90 ? 10.891 14.106 -0.904 1.00 84.06 90 GLU A N 1
ATOM 737 C CA . GLU A 1 90 ? 9.943 14.417 0.161 1.00 84.06 90 GLU A CA 1
ATOM 738 C C . GLU A 1 90 ? 8.674 15.052 -0.418 1.00 84.06 90 GLU A C 1
ATOM 740 O O . GLU A 1 90 ? 8.732 16.056 -1.131 1.00 84.06 90 GLU A O 1
ATOM 745 N N . ILE A 1 91 ? 7.513 14.499 -0.055 1.00 90.38 91 ILE A N 1
ATOM 746 C CA . ILE A 1 91 ? 6.207 15.101 -0.337 1.00 90.38 91 ILE A CA 1
ATOM 747 C C . ILE A 1 91 ? 5.442 15.392 0.954 1.00 90.38 91 ILE A C 1
ATOM 749 O O . ILE A 1 91 ? 5.571 14.693 1.961 1.00 90.38 91 ILE A O 1
ATOM 753 N N . GLU A 1 92 ? 4.606 16.430 0.933 1.00 92.12 92 GLU A N 1
ATOM 754 C CA . GLU A 1 92 ? 3.779 16.778 2.086 1.00 92.12 92 GLU A CA 1
ATOM 755 C C . GLU A 1 92 ? 2.511 15.905 2.141 1.00 92.12 92 GLU A C 1
ATOM 757 O O . GLU A 1 92 ? 1.608 16.017 1.302 1.00 92.12 92 GLU A O 1
ATOM 762 N N . ASP A 1 93 ? 2.399 15.087 3.192 1.00 93.12 93 ASP A N 1
ATOM 763 C CA . ASP A 1 93 ? 1.198 14.313 3.517 1.00 93.12 93 ASP A CA 1
ATOM 764 C C . ASP A 1 93 ? 0.692 14.600 4.944 1.00 93.12 93 ASP A C 1
ATOM 766 O O . ASP A 1 93 ? 0.953 13.885 5.915 1.00 93.12 93 ASP A O 1
ATOM 770 N N . LYS A 1 94 ? -0.099 15.670 5.079 1.00 89.62 94 LYS A N 1
ATOM 771 C CA . LYS A 1 94 ? -0.713 16.063 6.364 1.00 89.62 94 LYS A CA 1
ATOM 772 C C . LYS A 1 94 ? -1.665 15.006 6.915 1.00 89.62 94 LYS A C 1
ATOM 774 O O . LYS A 1 94 ? -1.829 14.892 8.131 1.00 89.62 94 LYS A O 1
ATOM 779 N N . ASN A 1 95 ? -2.328 14.263 6.032 1.00 89.19 95 ASN A N 1
ATOM 780 C CA . ASN A 1 95 ? -3.318 13.273 6.436 1.00 89.19 95 ASN A CA 1
ATOM 781 C C . ASN A 1 95 ? -2.647 12.043 7.034 1.00 89.19 95 ASN A C 1
ATOM 783 O O . ASN A 1 95 ? -3.221 11.426 7.928 1.00 89.19 95 ASN A O 1
ATOM 787 N N . PHE A 1 96 ? -1.425 11.736 6.608 1.00 90.31 96 PHE A N 1
ATOM 788 C CA . PHE A 1 96 ? -0.645 10.633 7.146 1.00 90.31 96 PHE A CA 1
ATOM 789 C C . PHE A 1 96 ? -0.288 10.856 8.618 1.00 90.31 96 PHE A C 1
ATOM 791 O O . PHE A 1 96 ? -0.542 9.998 9.458 1.00 90.31 96 PHE A O 1
ATOM 798 N N . ILE A 1 97 ? 0.181 12.054 8.975 1.00 83.38 97 ILE A N 1
ATOM 799 C CA . ILE A 1 97 ? 0.465 12.401 10.378 1.00 83.38 97 ILE A CA 1
ATOM 800 C C . ILE A 1 97 ? -0.823 12.377 11.212 1.00 83.38 97 ILE A C 1
ATOM 802 O O . ILE A 1 97 ? -0.872 11.758 12.277 1.00 83.38 97 ILE A O 1
ATOM 806 N N . ASN A 1 98 ? -1.889 13.013 10.715 1.00 84.31 98 ASN A N 1
ATOM 807 C CA . ASN A 1 98 ? -3.179 13.050 11.408 1.00 84.31 98 ASN A CA 1
ATOM 808 C C . ASN A 1 98 ? -3.758 11.647 11.633 1.00 84.31 98 ASN A C 1
ATOM 810 O O . ASN A 1 98 ? -4.391 11.402 12.663 1.00 84.31 98 ASN A O 1
ATOM 814 N N . TYR A 1 99 ? -3.526 10.729 10.693 1.00 83.56 99 TYR A N 1
ATOM 815 C CA . TYR A 1 99 ? -3.906 9.331 10.824 1.00 83.56 99 TYR A CA 1
ATOM 816 C C . TYR A 1 99 ? -3.259 8.697 12.060 1.00 83.56 99 TYR A C 1
ATOM 818 O O . TYR A 1 99 ? -3.978 8.190 12.921 1.00 83.56 99 TYR A O 1
ATOM 826 N N . PHE A 1 100 ? -1.934 8.796 12.215 1.00 81.88 100 PHE A N 1
ATOM 827 C CA . PHE A 1 100 ? -1.241 8.217 13.373 1.00 81.88 100 PHE A CA 1
ATOM 828 C C . PHE A 1 100 ? -1.568 8.904 14.690 1.00 81.88 100 PHE A C 1
ATOM 830 O O . PHE A 1 100 ? -1.712 8.217 15.699 1.00 81.88 100 PHE A O 1
ATOM 837 N N . LEU A 1 101 ? -1.735 10.228 14.699 1.00 85.19 101 LEU A N 1
ATOM 838 C CA . LEU A 1 101 ? -2.140 10.945 15.912 1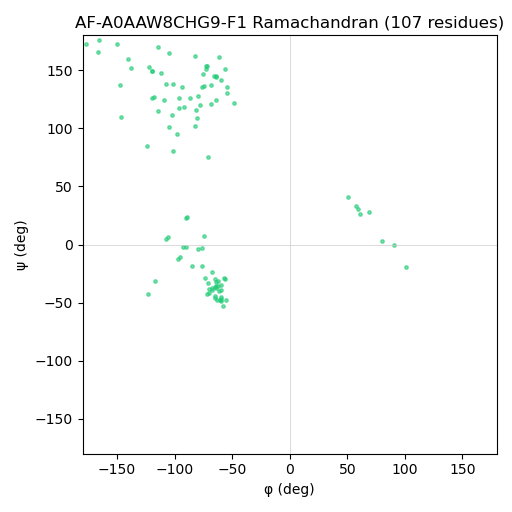.00 85.19 101 LEU A CA 1
ATOM 839 C C . LEU A 1 101 ? -3.500 10.451 16.410 1.00 85.19 101 LEU A C 1
ATOM 841 O O . LEU A 1 101 ? -3.638 10.076 17.573 1.00 85.19 101 LEU A O 1
ATOM 845 N N . LYS A 1 102 ? -4.480 10.346 15.505 1.00 85.06 102 LYS A N 1
ATOM 846 C CA . LYS A 1 102 ? -5.800 9.806 15.837 1.00 85.06 102 LYS A CA 1
ATOM 847 C C . LYS A 1 102 ? -5.711 8.366 16.348 1.00 85.06 102 LYS A C 1
ATOM 849 O O . LYS A 1 102 ? -6.427 8.011 17.281 1.00 85.06 102 LYS A O 1
ATOM 854 N N . LYS A 1 103 ? -4.840 7.539 15.762 1.00 81.81 103 LYS A N 1
ATOM 855 C CA . LYS A 1 103 ? -4.610 6.160 16.222 1.00 81.81 103 LYS A CA 1
ATOM 856 C C . LYS A 1 103 ? -4.010 6.108 17.618 1.00 81.81 103 LYS A C 1
ATOM 858 O O . LYS A 1 103 ? -4.478 5.331 18.443 1.00 81.81 103 LYS A O 1
ATOM 863 N N . GLY A 1 104 ? -3.021 6.954 17.891 1.00 85.31 104 GLY A N 1
ATOM 864 C CA . GLY A 1 104 ? -2.452 7.106 19.225 1.00 85.31 104 GLY A CA 1
ATOM 865 C C . GLY A 1 104 ? -3.530 7.454 20.251 1.00 85.31 104 GLY A C 1
ATOM 866 O O . GLY A 1 104 ? -3.648 6.772 21.264 1.00 85.31 104 GLY A O 1
ATOM 867 N N . ASP A 1 105 ? -4.382 8.431 19.942 1.00 88.12 105 ASP A N 1
ATOM 868 C CA . ASP A 1 105 ? -5.492 8.835 20.814 1.00 88.12 105 ASP A CA 1
ATOM 869 C C . ASP A 1 105 ? -6.542 7.730 21.024 1.00 88.12 105 ASP A C 1
ATOM 871 O O . ASP A 1 105 ? -7.164 7.670 22.085 1.00 88.12 105 ASP A O 1
ATOM 875 N N . GLU A 1 106 ? -6.780 6.871 20.026 1.00 86.31 106 GLU A N 1
ATOM 876 C CA . GLU A 1 106 ? -7.661 5.698 20.144 1.00 86.31 106 GLU A CA 1
ATOM 877 C C . GLU A 1 106 ? -7.073 4.644 21.098 1.00 86.31 106 GLU A C 1
ATOM 879 O O . GLU A 1 106 ? -7.818 4.071 21.885 1.00 86.31 106 GLU A O 1
ATOM 884 N N . CYS A 1 107 ? -5.756 4.420 21.069 1.00 82.00 107 CYS A N 1
ATOM 885 C CA . CYS A 1 107 ? -5.069 3.436 21.918 1.00 82.00 107 CYS A CA 1
ATOM 886 C C . CYS A 1 107 ? -4.884 3.882 23.378 1.00 82.00 107 CYS A C 1
ATOM 888 O O . CYS A 1 107 ? -4.592 3.054 24.238 1.00 82.00 107 CYS A O 1
ATOM 890 N N . LEU A 1 108 ? -4.997 5.183 23.656 1.00 82.81 108 LEU A N 1
ATOM 891 C CA . LEU A 1 108 ? -4.849 5.756 24.999 1.00 82.81 108 LEU A CA 1
ATOM 892 C C . LEU A 1 108 ? -6.169 5.830 25.790 1.00 82.81 108 LEU A C 1
ATOM 894 O O . LEU A 1 108 ? -6.156 6.281 26.937 1.00 82.81 108 LEU A O 1
ATOM 898 N N . LYS A 1 109 ? -7.295 5.427 25.191 1.00 65.12 109 LYS A N 1
ATOM 899 C CA . LYS A 1 109 ? -8.630 5.398 25.813 1.00 65.12 109 LYS A CA 1
ATOM 900 C C . LYS A 1 109 ? -8.999 3.998 26.279 1.00 65.12 109 LYS A C 1
ATOM 902 O O . LYS A 1 109 ? -9.674 3.922 27.329 1.00 65.12 109 LYS A O 1
#

Nearest PDB structures (foldseek):
  8h33-assembly1_B  TM=5.098E-01  e=4.503E+00  Homo sapiens
  8jti-assembly1_C  TM=2.527E-01  e=6.109E+00  Homo sapiens
  5vfq-assembly1_A  TM=2.850E-01  e=7.337E+00  Homo sapiens
  5vhi-assembly1_D  TM=2.842E-01  e=8.289E+00  Homo sapiens

pLDDT: mean 88.73, std 6.95, range [65.12, 97.12]

Mean predicted aligned error: 4.56 Å